Protein AF-F2NTE8-F1 (afdb_monomer)

pLDDT: mean 92.61, std 7.69, range [59.84, 98.81]

Nearest PDB structures (foldseek):
  6gow-assembly1_E  TM=4.066E-01  e=4.929E+00  Bacillus subtilis

Secondary structure (DSSP, 8-state):
--HHHHHHHHHHHHHHHHHHHHHHHHHTT-HHHHHHHHHHHHHHTT-GGGS-GGGHHHHHHHHHHTHHHHHTT------S-HHHHHHHHHHH-TTTS-S--SHHHHHHTT-TT--GGGHHHHHHHHHHHTT-TT--SGGGHHHHHHHHHHHHHHHHHHHHTT-

Structure (mmCIF, N/CA/C/O backbone):
data_AF-F2NTE8-F1
#
_entry.id   AF-F2NTE8-F1
#
loop_
_atom_site.group_PDB
_atom_site.id
_atom_site.type_symbol
_atom_site.label_atom_id
_atom_site.label_alt_id
_atom_site.label_comp_id
_atom_site.label_asym_id
_atom_site.label_entity_id
_atom_site.label_seq_id
_atom_site.pdbx_PDB_ins_code
_atom_site.Cartn_x
_atom_site.Cartn_y
_atom_site.Cartn_z
_atom_site.occupancy
_atom_site.B_iso_or_equiv
_atom_site.auth_seq_id
_atom_site.auth_comp_id
_atom_site.auth_asym_id
_atom_site.auth_atom_id
_atom_site.pdbx_PDB_model_num
ATOM 1 N N . MET A 1 1 ? 6.218 14.067 25.040 1.00 62.59 1 MET A N 1
ATOM 2 C CA . MET A 1 1 ? 5.715 13.173 23.976 1.00 62.59 1 MET A CA 1
ATOM 3 C C . MET A 1 1 ? 5.712 11.750 24.510 1.00 62.59 1 MET A C 1
ATOM 5 O O . MET A 1 1 ? 6.729 11.342 25.062 1.00 62.59 1 MET A O 1
ATOM 9 N N . SER A 1 2 ? 4.585 11.034 24.445 1.00 83.38 2 SER A N 1
ATOM 10 C CA . SER A 1 2 ? 4.533 9.641 24.914 1.00 83.38 2 SER A CA 1
ATOM 11 C C . SER A 1 2 ? 5.241 8.697 23.927 1.00 83.38 2 SER A C 1
ATOM 13 O O . SER A 1 2 ? 5.425 9.036 22.757 1.00 83.38 2 SER A O 1
ATOM 15 N N . SER A 1 3 ? 5.625 7.491 24.370 1.00 85.12 3 SER A N 1
ATOM 16 C CA . SER A 1 3 ? 6.189 6.460 23.475 1.00 85.12 3 SER A CA 1
ATOM 17 C C . SER A 1 3 ? 5.228 6.091 22.335 1.00 85.12 3 SER A C 1
ATOM 19 O O . SER A 1 3 ? 5.668 5.727 21.246 1.00 85.12 3 SER A O 1
ATOM 21 N N . GLU A 1 4 ? 3.921 6.192 22.578 1.00 84.62 4 GLU A N 1
ATOM 22 C CA . GLU A 1 4 ? 2.892 5.876 21.590 1.00 84.62 4 GLU A CA 1
ATOM 23 C C . GLU A 1 4 ? 2.736 6.991 20.548 1.00 84.62 4 GLU A C 1
ATOM 25 O O . GLU A 1 4 ? 2.637 6.701 19.356 1.00 84.62 4 GLU A O 1
ATOM 30 N N . ASP A 1 5 ? 2.812 8.257 20.972 1.00 87.31 5 ASP A N 1
ATOM 31 C CA . ASP A 1 5 ? 2.818 9.402 20.052 1.00 87.31 5 ASP A CA 1
ATOM 32 C C . ASP A 1 5 ? 4.027 9.352 19.116 1.00 87.31 5 ASP A C 1
ATOM 34 O O . ASP A 1 5 ? 3.869 9.504 17.907 1.00 87.31 5 ASP A O 1
ATOM 38 N N . PHE A 1 6 ? 5.211 9.027 19.647 1.00 90.69 6 PHE A N 1
ATOM 39 C CA . PHE A 1 6 ? 6.419 8.881 18.833 1.00 90.69 6 PHE A CA 1
ATOM 40 C C . PHE A 1 6 ? 6.282 7.772 17.779 1.00 90.69 6 PHE A C 1
ATOM 42 O O . PHE A 1 6 ? 6.640 7.968 16.620 1.00 90.69 6 PHE A O 1
ATOM 49 N N . LYS A 1 7 ? 5.736 6.603 18.148 1.00 92.62 7 LYS A N 1
ATOM 50 C CA . LYS A 1 7 ? 5.517 5.495 17.199 1.00 92.62 7 LYS A CA 1
ATOM 51 C C . LYS A 1 7 ? 4.539 5.879 16.093 1.00 92.62 7 LYS A C 1
ATOM 53 O O . LYS A 1 7 ? 4.780 5.538 14.933 1.00 92.62 7 LYS A O 1
ATOM 58 N N . ARG A 1 8 ? 3.462 6.586 16.446 1.00 94.12 8 ARG A N 1
ATOM 59 C CA . ARG A 1 8 ? 2.481 7.109 15.489 1.00 94.12 8 ARG A CA 1
ATOM 60 C C . ARG A 1 8 ? 3.145 8.076 14.514 1.00 94.12 8 ARG A C 1
ATOM 62 O O . ARG A 1 8 ? 3.060 7.870 13.305 1.00 94.12 8 ARG A O 1
ATOM 69 N N . GLU A 1 9 ? 3.827 9.093 15.030 1.00 94.12 9 GLU A N 1
ATOM 70 C CA . GLU A 1 9 ? 4.489 10.123 14.223 1.00 94.12 9 GLU A CA 1
ATOM 71 C C . GLU A 1 9 ? 5.567 9.537 13.313 1.00 94.12 9 GLU A C 1
ATOM 73 O O . GLU A 1 9 ? 5.604 9.856 12.124 1.00 94.12 9 GLU A O 1
ATOM 78 N N . PHE A 1 10 ? 6.391 8.623 13.830 1.00 94.38 10 PHE A N 1
ATOM 79 C CA . PHE A 1 10 ? 7.402 7.928 13.037 1.00 94.38 10 PHE A CA 1
ATOM 80 C C . PHE A 1 10 ? 6.770 7.113 11.901 1.00 94.38 10 PHE A C 1
ATOM 82 O O . PHE A 1 10 ? 7.208 7.199 10.753 1.00 94.38 10 PHE A O 1
ATOM 89 N N . ASN A 1 11 ? 5.706 6.356 12.190 1.00 95.38 11 ASN A N 1
ATOM 90 C CA . ASN A 1 11 ? 5.012 5.548 11.187 1.00 95.38 11 ASN A CA 1
ATOM 91 C C . ASN A 1 11 ? 4.398 6.408 10.070 1.00 95.38 11 ASN A C 1
ATOM 93 O O . ASN A 1 11 ? 4.549 6.089 8.889 1.00 95.38 11 ASN A O 1
ATOM 97 N N . ILE A 1 12 ? 3.730 7.502 10.439 1.00 96.12 12 ILE A N 1
ATOM 98 C CA . ILE A 1 12 ? 3.112 8.433 9.491 1.00 96.12 12 ILE A CA 1
ATOM 99 C C . ILE A 1 12 ? 4.185 9.151 8.665 1.00 96.12 12 ILE A C 1
ATOM 101 O O . ILE A 1 12 ? 4.068 9.215 7.442 1.00 96.12 12 ILE A O 1
ATOM 105 N N . SER A 1 13 ? 5.260 9.621 9.300 1.00 96.38 13 SER A N 1
ATOM 106 C CA . SER A 1 13 ? 6.370 10.296 8.613 1.00 96.38 13 SER A CA 1
ATOM 107 C C . SER A 1 13 ? 7.034 9.381 7.587 1.00 96.38 13 SER A C 1
ATOM 109 O O . SER A 1 13 ? 7.254 9.789 6.448 1.00 96.38 13 SER A O 1
ATOM 111 N N . ALA A 1 14 ? 7.276 8.115 7.943 1.00 96.94 14 ALA A N 1
ATOM 112 C CA . ALA A 1 14 ? 7.804 7.127 7.008 1.00 96.94 14 ALA A CA 1
ATOM 113 C C . ALA A 1 14 ? 6.877 6.945 5.794 1.00 96.94 14 ALA A C 1
ATOM 115 O O . ALA A 1 14 ? 7.347 6.965 4.657 1.00 96.94 14 ALA A O 1
ATOM 116 N N . LYS A 1 15 ? 5.558 6.827 6.005 1.00 97.88 15 LYS A N 1
ATOM 117 C CA . LYS A 1 15 ? 4.576 6.734 4.908 1.00 97.88 15 LYS A CA 1
ATOM 118 C C . LYS A 1 15 ? 4.615 7.960 3.992 1.00 97.88 15 LYS A C 1
ATOM 120 O O . LYS A 1 15 ? 4.594 7.794 2.776 1.00 97.88 15 LYS A O 1
ATOM 125 N N . ILE A 1 16 ? 4.703 9.169 4.550 1.00 97.38 16 ILE A N 1
ATOM 126 C CA . ILE A 1 16 ? 4.796 10.416 3.771 1.00 97.38 16 ILE A CA 1
ATOM 127 C C . ILE A 1 16 ? 6.058 10.420 2.900 1.00 97.38 16 ILE A C 1
ATOM 129 O O . ILE A 1 16 ? 5.975 10.727 1.712 1.00 97.38 16 ILE A O 1
ATOM 133 N N . ILE A 1 17 ? 7.206 10.035 3.464 1.00 98.00 17 ILE A N 1
ATOM 134 C CA . ILE A 1 17 ? 8.485 9.984 2.740 1.00 98.00 17 ILE A CA 1
ATOM 135 C C . ILE A 1 17 ? 8.422 8.967 1.597 1.00 98.00 17 ILE A C 1
ATOM 137 O O . ILE A 1 17 ? 8.711 9.317 0.453 1.00 98.00 17 ILE A O 1
ATOM 141 N N . TYR A 1 18 ? 7.984 7.735 1.872 1.00 98.56 18 TYR A N 1
ATOM 142 C CA . TYR A 1 18 ? 7.870 6.707 0.836 1.00 98.56 18 TYR A CA 1
ATOM 143 C C . TYR A 1 18 ? 6.852 7.081 -0.246 1.00 98.56 18 TYR A C 1
ATOM 145 O O . TYR A 1 18 ? 7.132 6.884 -1.426 1.00 98.56 18 TYR A O 1
ATOM 153 N N . ARG A 1 19 ? 5.697 7.658 0.123 1.00 98.31 19 ARG A N 1
ATOM 154 C CA . ARG A 1 19 ? 4.730 8.199 -0.848 1.00 98.31 19 ARG A CA 1
ATOM 155 C C . ARG A 1 19 ? 5.403 9.224 -1.750 1.00 98.31 19 ARG A C 1
ATOM 157 O O . ARG A 1 19 ? 5.306 9.087 -2.963 1.00 98.31 19 ARG A O 1
ATOM 164 N N . LYS A 1 20 ? 6.106 10.205 -1.177 1.00 98.19 20 LYS A N 1
ATOM 165 C CA . LYS A 1 20 ? 6.807 11.235 -1.950 1.00 98.19 20 LYS A CA 1
ATOM 166 C C . LYS A 1 20 ? 7.790 10.612 -2.942 1.00 98.19 20 LYS A C 1
ATOM 168 O O . LYS A 1 20 ? 7.701 10.894 -4.126 1.00 98.19 20 LYS A O 1
ATOM 173 N N . TRP A 1 21 ? 8.657 9.707 -2.491 1.00 98.56 21 TRP A N 1
ATOM 174 C CA . TRP A 1 21 ? 9.624 9.043 -3.372 1.00 98.56 21 TRP A CA 1
ATOM 175 C C . TRP A 1 21 ? 8.969 8.215 -4.484 1.00 98.56 21 TRP A C 1
ATOM 177 O O . TRP A 1 21 ? 9.432 8.256 -5.621 1.00 98.56 21 TRP A O 1
ATOM 187 N N . LEU A 1 22 ? 7.889 7.482 -4.187 1.00 98.69 22 LEU A N 1
ATOM 188 C CA . LEU A 1 22 ? 7.148 6.733 -5.209 1.00 98.69 22 LEU A CA 1
ATOM 189 C C . LEU A 1 22 ? 6.512 7.671 -6.239 1.00 98.69 22 LEU A C 1
ATOM 191 O O . LEU A 1 22 ? 6.610 7.409 -7.435 1.00 98.69 22 LEU A O 1
ATOM 195 N N . MET A 1 23 ? 5.866 8.747 -5.784 1.00 98.38 23 MET A N 1
ATOM 196 C CA . MET A 1 23 ? 5.188 9.700 -6.664 1.00 98.38 23 MET A CA 1
ATOM 197 C C . MET A 1 23 ? 6.185 10.476 -7.528 1.00 98.38 23 MET A C 1
ATOM 199 O O . MET A 1 23 ? 5.980 10.541 -8.737 1.00 98.38 23 MET A O 1
ATOM 203 N N . ASP A 1 24 ? 7.295 10.949 -6.951 1.00 98.56 24 ASP A N 1
ATOM 204 C CA . ASP A 1 24 ? 8.372 11.632 -7.679 1.00 98.56 24 ASP A CA 1
ATOM 205 C C . ASP A 1 24 ? 8.959 10.724 -8.777 1.00 98.56 24 ASP A C 1
ATOM 207 O O . ASP A 1 24 ? 9.151 11.158 -9.914 1.00 98.56 24 ASP A O 1
ATOM 211 N N . ALA A 1 25 ? 9.210 9.446 -8.466 1.00 98.69 25 ALA A N 1
ATOM 212 C CA . ALA A 1 25 ? 9.723 8.481 -9.439 1.00 98.69 25 ALA A CA 1
ATOM 213 C C . ALA A 1 25 ? 8.713 8.190 -10.563 1.00 98.69 25 ALA A C 1
ATOM 215 O O . ALA A 1 25 ? 9.093 8.075 -11.729 1.00 98.69 25 ALA A O 1
ATOM 216 N N . ILE A 1 26 ? 7.418 8.089 -10.239 1.00 98.56 26 ILE A N 1
ATOM 217 C CA . ILE A 1 26 ? 6.358 7.901 -11.240 1.00 98.56 26 ILE A CA 1
ATOM 218 C C . ILE A 1 26 ? 6.248 9.130 -12.151 1.00 98.56 26 ILE A C 1
ATOM 220 O O . ILE A 1 26 ? 6.179 8.963 -13.369 1.00 98.56 26 ILE A O 1
ATOM 224 N N . GLU A 1 27 ? 6.249 10.338 -11.582 1.00 98.25 27 GLU A N 1
ATOM 225 C CA . GLU A 1 27 ? 6.132 11.604 -12.317 1.00 98.25 27 GLU A CA 1
ATOM 226 C C . GLU A 1 27 ? 7.305 11.811 -13.280 1.00 98.25 27 GLU A C 1
ATOM 228 O O . GLU A 1 27 ? 7.102 12.157 -14.444 1.00 98.25 27 GLU A O 1
ATOM 233 N N . LYS A 1 28 ? 8.526 11.504 -12.832 1.00 98.31 28 LYS A N 1
ATOM 234 C CA . LYS A 1 28 ? 9.746 11.583 -13.651 1.00 98.31 28 LYS A CA 1
ATOM 235 C C . LYS A 1 28 ? 9.957 10.373 -14.564 1.00 98.31 28 LYS A C 1
ATOM 237 O O . LYS A 1 28 ? 10.915 10.343 -15.331 1.00 98.31 28 LYS A O 1
ATOM 242 N N . ASN A 1 29 ? 9.066 9.381 -14.503 1.00 98.00 29 ASN A N 1
ATOM 243 C CA . ASN A 1 29 ? 9.169 8.120 -15.236 1.00 98.00 29 ASN A CA 1
ATOM 244 C C . ASN A 1 29 ? 10.506 7.374 -14.983 1.00 98.00 29 ASN A C 1
ATOM 246 O O . ASN A 1 29 ? 11.069 6.754 -15.885 1.00 98.00 29 ASN A O 1
ATOM 250 N N . GLU A 1 30 ? 10.993 7.403 -13.740 1.00 98.56 30 GLU A N 1
ATOM 251 C CA . GLU A 1 30 ? 12.246 6.788 -13.287 1.00 98.56 30 GLU A CA 1
ATOM 252 C C . GLU A 1 30 ? 12.007 5.409 -12.647 1.00 98.56 30 GLU A C 1
ATOM 254 O O . GLU A 1 30 ? 11.724 5.287 -11.452 1.00 98.56 30 GLU A O 1
ATOM 259 N N . TYR A 1 31 ? 12.151 4.341 -13.438 1.00 98.62 31 TYR A N 1
ATOM 260 C CA . TYR A 1 31 ? 11.931 2.972 -12.957 1.00 98.62 31 TYR A CA 1
ATOM 261 C C . TYR A 1 31 ? 12.880 2.560 -11.821 1.00 98.62 31 TYR A C 1
ATOM 263 O O . TYR A 1 31 ? 12.418 1.994 -10.832 1.00 98.62 31 TYR A O 1
ATOM 271 N N . GLU A 1 32 ? 14.184 2.841 -11.930 1.00 98.50 32 GLU A N 1
ATOM 272 C CA . GLU A 1 32 ? 15.147 2.415 -10.901 1.00 98.50 32 GLU A CA 1
ATOM 273 C C . GLU A 1 32 ? 14.885 3.119 -9.559 1.00 98.50 32 GLU A C 1
ATOM 275 O O . GLU A 1 32 ? 14.823 2.450 -8.532 1.00 98.50 32 GLU A O 1
ATOM 280 N N . SER A 1 33 ? 14.575 4.424 -9.565 1.00 98.62 33 SER A N 1
ATOM 281 C CA . SER A 1 33 ? 14.160 5.166 -8.362 1.00 98.62 33 SER A CA 1
ATOM 282 C C . SER A 1 33 ? 12.909 4.557 -7.713 1.00 98.62 33 SER A C 1
ATOM 284 O O . SER A 1 33 ? 12.839 4.389 -6.492 1.00 98.62 33 SER A O 1
ATOM 286 N N . PHE A 1 34 ? 11.915 4.174 -8.524 1.00 98.81 34 PHE A N 1
ATOM 287 C CA . PHE A 1 34 ? 10.711 3.495 -8.039 1.00 98.81 34 PHE A CA 1
ATOM 288 C C . PHE A 1 34 ? 11.041 2.131 -7.425 1.00 98.81 34 PHE A C 1
ATOM 290 O O . PHE A 1 34 ? 10.579 1.809 -6.329 1.00 98.81 34 PHE A O 1
ATOM 297 N N . LYS A 1 35 ? 11.848 1.329 -8.118 1.00 98.62 35 LYS A N 1
ATOM 298 C CA . LYS A 1 35 ? 12.273 -0.002 -7.683 1.00 98.62 35 LYS A CA 1
ATOM 299 C C . LYS A 1 35 ? 13.053 0.047 -6.372 1.00 98.62 35 LYS A C 1
ATOM 301 O O . LYS A 1 35 ? 12.742 -0.738 -5.475 1.00 98.62 35 LYS A O 1
ATOM 306 N N . ASP A 1 36 ? 13.998 0.971 -6.232 1.00 98.56 36 ASP A N 1
ATOM 307 C CA . ASP A 1 36 ? 14.773 1.155 -5.002 1.00 98.56 36 ASP A CA 1
ATOM 308 C C . ASP A 1 36 ? 13.871 1.567 -3.838 1.00 98.56 36 ASP A C 1
ATOM 310 O O . ASP A 1 36 ? 13.964 1.012 -2.739 1.00 98.56 36 ASP A O 1
ATOM 314 N N . CYS A 1 37 ? 12.920 2.468 -4.095 1.00 98.62 37 CYS A N 1
ATOM 315 C CA . CYS A 1 37 ? 11.917 2.859 -3.113 1.00 98.62 37 CYS A CA 1
ATOM 316 C C . CYS A 1 37 ? 11.063 1.661 -2.657 1.00 98.62 37 CYS A C 1
ATOM 318 O O . CYS A 1 37 ? 10.908 1.430 -1.454 1.00 98.62 37 CYS A O 1
ATOM 320 N N . VAL A 1 38 ? 10.559 0.851 -3.599 1.00 98.56 38 VAL A N 1
ATOM 321 C CA . VAL A 1 38 ? 9.789 -0.362 -3.284 1.00 98.56 38 VAL A CA 1
ATOM 322 C C . VAL A 1 38 ? 10.647 -1.356 -2.499 1.00 98.56 38 VAL A C 1
ATOM 324 O O . VAL A 1 38 ? 10.183 -1.850 -1.474 1.00 98.56 38 VAL A O 1
ATOM 327 N N . LEU A 1 39 ? 11.891 -1.619 -2.913 1.00 98.38 39 LEU A N 1
ATOM 328 C CA . LEU A 1 39 ? 12.821 -2.513 -2.215 1.00 98.38 39 LEU A CA 1
ATOM 329 C C . LEU A 1 39 ? 13.047 -2.082 -0.759 1.00 98.38 39 LEU A C 1
ATOM 331 O O . LEU A 1 39 ? 12.897 -2.915 0.141 1.00 98.38 39 LEU A O 1
ATOM 335 N N . ASN A 1 40 ? 13.369 -0.805 -0.535 1.00 98.12 40 ASN A N 1
ATOM 336 C CA . ASN A 1 40 ? 13.604 -0.247 0.798 1.00 98.12 40 ASN A CA 1
ATOM 337 C C . ASN A 1 40 ? 12.355 -0.375 1.674 1.00 98.12 40 ASN A C 1
ATOM 339 O O . ASN A 1 40 ? 12.431 -0.918 2.777 1.00 98.12 40 ASN A O 1
ATOM 343 N N . LEU A 1 41 ? 11.182 -0.019 1.138 1.00 97.69 41 LEU A N 1
ATOM 344 C CA . LEU A 1 41 ? 9.898 -0.234 1.808 1.00 97.69 41 LEU A CA 1
ATOM 345 C C . LEU A 1 41 ? 9.719 -1.705 2.212 1.00 97.69 41 LEU A C 1
ATOM 347 O O . LEU A 1 41 ? 9.291 -2.010 3.326 1.00 97.69 41 LEU A O 1
ATOM 351 N N . GLY A 1 42 ? 10.052 -2.639 1.320 1.00 97.31 42 GLY A N 1
ATOM 352 C CA . GLY A 1 42 ? 9.937 -4.065 1.590 1.00 97.31 42 GLY A CA 1
ATOM 353 C C . GLY A 1 42 ? 10.836 -4.562 2.714 1.00 97.31 42 GLY A C 1
ATOM 354 O O . GLY A 1 42 ? 10.419 -5.452 3.466 1.00 97.31 42 GLY A O 1
ATOM 355 N N . ILE A 1 43 ? 12.058 -4.038 2.802 1.00 97.12 43 ILE A N 1
ATOM 356 C CA . ILE A 1 43 ? 13.028 -4.368 3.852 1.00 97.12 43 ILE A CA 1
ATOM 357 C C . ILE A 1 43 ? 12.535 -3.817 5.188 1.00 97.12 43 ILE A C 1
ATOM 359 O O . ILE A 1 43 ? 12.317 -4.603 6.116 1.00 97.12 43 ILE A O 1
ATOM 363 N N . GLU A 1 44 ? 12.271 -2.511 5.240 1.00 96.25 44 GLU A N 1
ATOM 364 C CA . GLU A 1 44 ? 11.879 -1.790 6.454 1.00 96.25 44 GLU A CA 1
ATOM 365 C C . GLU A 1 44 ? 10.551 -2.297 7.021 1.00 96.25 44 GLU A C 1
ATOM 367 O O . GLU A 1 44 ? 1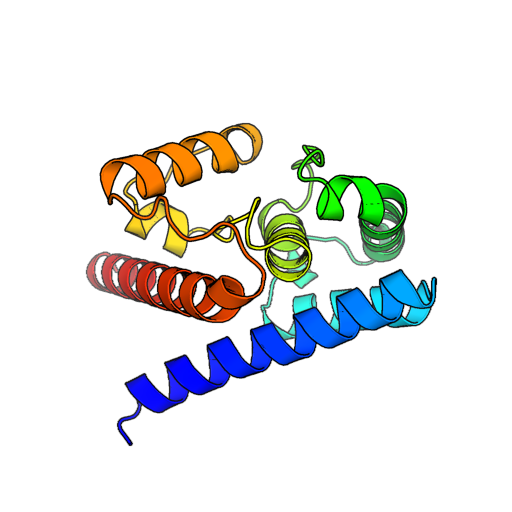0.378 -2.427 8.229 1.00 96.25 44 GLU A O 1
ATOM 372 N N . TRP A 1 45 ? 9.591 -2.638 6.156 1.00 95.25 45 TRP A N 1
ATOM 373 C CA . TRP A 1 45 ? 8.283 -3.140 6.593 1.00 95.25 45 TRP A CA 1
ATOM 374 C C . TRP A 1 45 ? 8.241 -4.673 6.621 1.00 95.25 45 TRP A C 1
ATOM 376 O O . TRP A 1 45 ? 7.174 -5.279 6.766 1.00 95.25 45 TRP A O 1
ATOM 386 N N . HIS A 1 46 ? 9.408 -5.310 6.475 1.00 94.69 46 HIS A N 1
ATOM 387 C CA . HIS A 1 46 ? 9.644 -6.747 6.568 1.00 94.69 46 HIS A CA 1
ATOM 388 C C . HIS A 1 46 ? 8.760 -7.617 5.656 1.00 94.69 46 HIS A C 1
ATOM 390 O O . HIS A 1 46 ? 8.490 -8.783 5.955 1.00 94.69 46 HIS A O 1
ATOM 396 N N . VAL A 1 47 ? 8.316 -7.087 4.517 1.00 95.44 47 VAL A N 1
ATOM 397 C CA . VAL A 1 47 ? 7.522 -7.824 3.517 1.00 95.44 47 VAL A CA 1
ATOM 398 C C . VAL A 1 47 ? 8.364 -8.350 2.359 1.00 95.44 47 VAL A C 1
ATOM 400 O O . VAL A 1 47 ? 7.890 -9.194 1.601 1.00 95.44 47 VAL A O 1
ATOM 403 N N . ILE A 1 48 ? 9.638 -7.968 2.264 1.00 95.88 48 ILE A N 1
ATOM 404 C CA . ILE A 1 48 ? 10.557 -8.431 1.214 1.00 95.88 48 ILE A CA 1
ATOM 405 C C . ILE A 1 48 ? 10.725 -9.960 1.183 1.00 95.88 48 ILE A C 1
ATOM 407 O O . ILE A 1 48 ? 10.970 -10.548 0.130 1.00 95.88 48 ILE A O 1
ATOM 411 N N . ARG A 1 49 ? 10.537 -10.629 2.329 1.00 93.81 49 ARG A N 1
ATOM 412 C CA . ARG A 1 49 ? 10.561 -12.098 2.449 1.00 93.81 49 ARG A CA 1
ATOM 413 C C . ARG A 1 49 ? 9.404 -12.797 1.728 1.00 93.81 49 ARG A C 1
ATOM 415 O O . ARG A 1 49 ? 9.491 -13.989 1.460 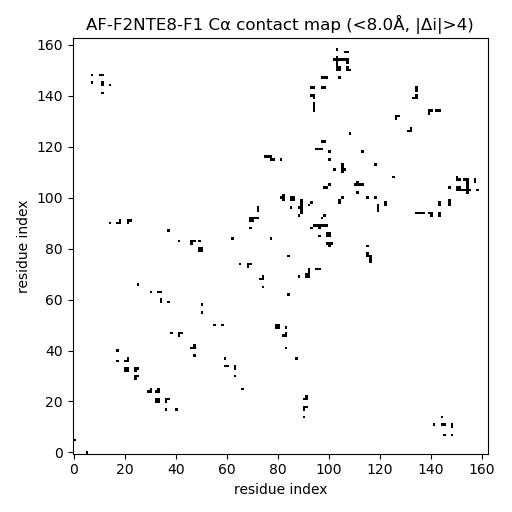1.00 93.81 49 ARG A O 1
ATOM 422 N N . THR A 1 50 ? 8.328 -12.071 1.414 1.00 94.38 50 THR A N 1
ATOM 423 C CA . THR A 1 50 ? 7.149 -12.616 0.716 1.00 94.38 50 THR A CA 1
ATOM 424 C C . THR A 1 50 ? 7.383 -12.804 -0.783 1.00 94.38 50 THR A C 1
ATOM 426 O O . THR A 1 50 ? 6.609 -13.488 -1.447 1.00 94.38 50 THR A O 1
ATOM 429 N N . VAL A 1 51 ? 8.478 -12.250 -1.314 1.00 94.75 51 VAL A N 1
ATOM 430 C CA . VAL A 1 51 ? 8.886 -12.391 -2.712 1.00 94.75 51 VAL A CA 1
ATOM 431 C C . VAL A 1 51 ? 10.271 -13.032 -2.759 1.00 94.75 51 VAL A C 1
ATOM 433 O O . VAL A 1 51 ? 11.262 -12.469 -2.279 1.00 94.75 51 VAL A O 1
ATOM 436 N N . LYS A 1 52 ? 10.354 -14.229 -3.354 1.00 93.19 52 LYS A N 1
ATOM 437 C CA . LYS A 1 52 ? 11.627 -14.940 -3.565 1.00 93.19 52 LYS A CA 1
ATOM 438 C C . LYS A 1 52 ? 12.604 -14.039 -4.322 1.00 93.19 52 LYS A C 1
ATOM 440 O O . LYS A 1 52 ? 12.195 -13.399 -5.284 1.00 93.19 52 LYS A O 1
ATOM 445 N N . LYS A 1 53 ? 13.890 -14.041 -3.943 1.00 92.56 53 LYS A N 1
ATOM 446 C CA . LYS A 1 53 ? 14.932 -13.170 -4.531 1.00 92.56 53 LYS A CA 1
ATOM 447 C C . LYS A 1 53 ? 14.924 -13.188 -6.066 1.00 92.56 53 LYS A C 1
ATOM 449 O O . LYS A 1 53 ? 14.904 -12.129 -6.674 1.00 92.56 53 LYS A O 1
ATOM 454 N N . VAL A 1 54 ? 14.828 -14.379 -6.659 1.00 91.44 54 VAL A N 1
ATOM 455 C CA . VAL A 1 54 ? 14.793 -14.595 -8.119 1.00 91.44 54 VAL A CA 1
ATOM 456 C C . VAL A 1 54 ? 13.559 -14.015 -8.825 1.00 91.44 54 VAL A C 1
ATOM 458 O O . VAL A 1 54 ? 13.586 -13.862 -10.033 1.00 91.44 54 VAL A O 1
ATOM 461 N N . LYS A 1 55 ? 12.484 -13.695 -8.091 1.00 95.25 55 LYS A N 1
ATOM 462 C CA . LYS A 1 55 ? 11.235 -13.119 -8.624 1.00 95.25 55 LYS A CA 1
ATOM 463 C C . LYS A 1 55 ? 11.058 -11.635 -8.281 1.00 95.25 55 LYS A C 1
ATOM 465 O O . LYS A 1 55 ? 9.992 -11.079 -8.526 1.00 95.25 55 LYS A O 1
ATOM 470 N N . ARG A 1 56 ? 12.041 -11.003 -7.628 1.00 94.94 56 ARG A N 1
ATOM 471 C CA . ARG A 1 56 ? 11.905 -9.613 -7.158 1.00 94.94 56 ARG A CA 1
ATOM 472 C C . ARG A 1 56 ? 11.882 -8.618 -8.307 1.00 94.94 56 ARG A C 1
ATOM 474 O O . ARG A 1 56 ? 11.060 -7.717 -8.271 1.00 94.94 56 ARG A O 1
ATOM 481 N N . GLU A 1 57 ? 12.717 -8.819 -9.321 1.00 96.62 57 GLU A N 1
ATOM 482 C CA . GLU A 1 57 ? 12.730 -7.936 -10.490 1.00 96.62 57 GLU A CA 1
ATOM 483 C C . GLU A 1 57 ? 11.373 -7.949 -11.207 1.00 96.62 57 GLU A C 1
ATOM 485 O O . GLU A 1 57 ? 10.768 -6.897 -11.393 1.00 96.62 57 GLU A O 1
ATOM 490 N N . ASP A 1 58 ? 10.817 -9.138 -11.470 1.00 96.50 58 ASP A N 1
ATOM 491 C CA . ASP A 1 58 ? 9.470 -9.282 -12.043 1.00 96.50 58 ASP A CA 1
ATOM 492 C C . ASP A 1 58 ? 8.394 -8.616 -11.177 1.00 96.50 58 ASP A C 1
ATOM 494 O O . ASP A 1 58 ? 7.440 -8.030 -11.688 1.00 96.50 58 ASP A O 1
ATOM 498 N N . PHE A 1 59 ? 8.533 -8.700 -9.852 1.00 97.31 59 PHE A N 1
ATOM 499 C CA . PHE A 1 59 ? 7.615 -8.064 -8.916 1.00 97.31 59 PHE A CA 1
ATOM 500 C C . PHE A 1 59 ? 7.658 -6.531 -9.017 1.00 97.31 59 PHE A C 1
ATOM 502 O O . PHE A 1 59 ? 6.599 -5.904 -9.084 1.00 97.31 59 PHE A O 1
ATOM 509 N N . TYR A 1 60 ? 8.851 -5.929 -9.058 1.00 97.81 60 TYR A N 1
ATOM 510 C CA . TYR A 1 60 ? 9.013 -4.477 -9.196 1.00 97.81 60 TYR A CA 1
ATOM 511 C C . TYR A 1 60 ? 8.517 -3.988 -10.549 1.00 97.81 60 TYR A C 1
ATOM 513 O O . TYR A 1 60 ? 7.730 -3.041 -10.607 1.00 97.81 60 TYR A O 1
ATOM 521 N N . LYS A 1 61 ? 8.890 -4.691 -11.622 1.00 97.88 61 LYS A N 1
ATOM 522 C CA . LYS A 1 61 ? 8.436 -4.388 -12.976 1.00 97.88 61 LYS A CA 1
ATOM 523 C C . LYS A 1 61 ? 6.917 -4.486 -13.098 1.00 97.88 61 LYS A C 1
ATOM 525 O O . LYS A 1 61 ? 6.295 -3.589 -13.650 1.00 97.88 61 LYS A O 1
ATOM 530 N N . ASN A 1 62 ? 6.289 -5.500 -12.498 1.00 97.06 62 ASN A N 1
ATOM 531 C CA . ASN A 1 62 ? 4.830 -5.620 -12.501 1.00 97.06 62 ASN A CA 1
ATOM 532 C C . ASN A 1 62 ? 4.134 -4.432 -11.820 1.00 97.06 62 ASN A C 1
ATOM 534 O O . ASN A 1 62 ? 3.121 -3.954 -12.331 1.00 97.06 62 ASN A O 1
ATOM 538 N N . LEU A 1 63 ? 4.658 -3.959 -10.684 1.00 98.00 63 LEU A N 1
ATOM 539 C CA . LEU A 1 63 ? 4.134 -2.771 -10.003 1.00 98.00 63 LEU A CA 1
ATOM 540 C C . LEU A 1 63 ? 4.347 -1.505 -10.840 1.00 98.00 63 LEU A C 1
ATOM 542 O O . LEU A 1 63 ? 3.425 -0.703 -10.970 1.00 98.00 63 LEU A O 1
ATOM 546 N N . TRP A 1 64 ? 5.527 -1.357 -11.444 1.00 98.56 64 TRP A N 1
ATOM 547 C CA . TRP A 1 64 ? 5.846 -0.234 -12.319 1.00 98.56 64 TRP A CA 1
ATOM 548 C C . TRP A 1 64 ? 4.937 -0.181 -13.546 1.00 98.56 64 TRP A C 1
ATOM 550 O O . TRP A 1 64 ? 4.307 0.844 -13.810 1.00 98.56 64 TRP A O 1
ATOM 560 N N . ASP A 1 65 ? 4.803 -1.288 -14.272 1.00 98.06 65 ASP A N 1
ATOM 561 C CA . ASP A 1 65 ? 3.975 -1.378 -15.477 1.00 98.06 65 ASP A CA 1
ATOM 562 C C . ASP A 1 65 ? 2.498 -1.083 -15.166 1.00 98.06 65 ASP A C 1
ATOM 564 O O . ASP A 1 65 ? 1.777 -0.541 -16.002 1.00 98.06 65 ASP A O 1
ATOM 568 N N . ASN A 1 66 ? 2.065 -1.340 -13.926 1.00 98.12 66 ASN A N 1
ATOM 569 C CA . ASN A 1 66 ? 0.717 -1.051 -13.441 1.00 98.12 66 ASN A CA 1
ATOM 570 C C . ASN A 1 66 ? 0.571 0.275 -12.680 1.00 98.12 66 ASN A C 1
ATOM 572 O O . ASN A 1 66 ? -0.519 0.549 -12.179 1.00 98.12 66 ASN A O 1
ATOM 576 N N . ARG A 1 67 ? 1.600 1.128 -12.603 1.00 98.19 67 ARG A N 1
ATOM 577 C CA . ARG A 1 67 ? 1.568 2.374 -11.809 1.00 98.19 67 ARG A CA 1
ATOM 578 C C . ARG A 1 67 ? 0.359 3.265 -12.111 1.00 98.19 67 ARG A C 1
ATOM 580 O O . ARG A 1 67 ? -0.274 3.749 -11.181 1.00 98.19 67 ARG A O 1
ATOM 587 N N . LYS A 1 68 ? -0.036 3.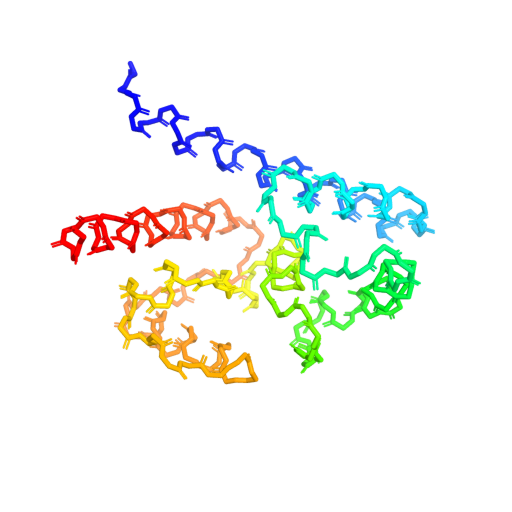383 -13.385 1.00 98.06 68 LYS A N 1
ATOM 588 C CA . LYS A 1 68 ? -1.237 4.135 -13.798 1.00 98.06 68 LYS A CA 1
ATOM 589 C C . LYS A 1 68 ? -2.532 3.498 -13.285 1.00 98.06 68 LYS A C 1
ATOM 591 O O . LYS A 1 68 ? -3.410 4.204 -12.809 1.00 98.06 68 LYS A O 1
ATOM 596 N N . ASN A 1 69 ? -2.640 2.169 -13.325 1.00 98.06 69 ASN A N 1
ATOM 597 C CA . ASN A 1 69 ? -3.792 1.450 -12.768 1.00 98.06 69 ASN A CA 1
ATOM 598 C C . ASN A 1 69 ? -3.862 1.616 -11.245 1.00 98.06 69 ASN A C 1
ATOM 600 O O . ASN A 1 69 ? -4.941 1.767 -10.680 1.00 98.06 69 ASN A O 1
ATOM 604 N N . ILE A 1 70 ? -2.712 1.639 -10.566 1.00 98.12 70 ILE A N 1
ATOM 605 C CA . ILE A 1 70 ? -2.655 1.925 -9.131 1.00 98.12 70 ILE A CA 1
ATOM 606 C C . ILE A 1 70 ? -3.122 3.368 -8.870 1.00 98.12 70 ILE A C 1
ATOM 608 O O . ILE A 1 70 ? -4.041 3.574 -8.081 1.00 98.12 70 ILE A O 1
ATOM 612 N N . GLN A 1 71 ? -2.579 4.361 -9.579 1.00 97.25 71 GLN A N 1
ATOM 613 C CA . GLN A 1 71 ? -3.007 5.763 -9.458 1.00 97.25 71 GLN A CA 1
ATOM 614 C C . GLN A 1 71 ? -4.509 5.949 -9.718 1.00 97.25 71 GLN A C 1
ATOM 616 O O . GLN A 1 71 ? -5.152 6.714 -9.010 1.00 97.25 71 GLN A O 1
ATOM 621 N N . ASN A 1 72 ? -5.086 5.193 -10.653 1.00 96.12 72 ASN A N 1
ATOM 622 C CA . ASN A 1 72 ? -6.506 5.275 -11.002 1.00 96.12 72 ASN A CA 1
ATOM 623 C C . ASN A 1 72 ? -7.424 4.389 -10.141 1.00 96.12 72 ASN A C 1
ATOM 625 O O . ASN A 1 72 ? -8.634 4.405 -10.342 1.00 96.12 72 ASN A O 1
ATOM 629 N N . GLY A 1 73 ? -6.881 3.592 -9.214 1.00 95.38 73 GLY A N 1
ATOM 630 C CA . GLY A 1 73 ? -7.685 2.679 -8.391 1.00 95.38 73 GLY A CA 1
ATOM 631 C C . GLY A 1 73 ? -8.206 1.443 -9.138 1.00 95.38 73 GLY A C 1
ATOM 632 O O . GLY A 1 73 ? -9.120 0.780 -8.679 1.00 95.38 73 GLY A O 1
ATOM 633 N N . THR A 1 74 ? -7.645 1.094 -10.294 1.00 95.81 74 THR A N 1
ATOM 634 C CA . THR A 1 74 ? -8.110 -0.041 -11.114 1.00 95.81 74 THR A CA 1
ATOM 635 C C . THR A 1 74 ? -7.216 -1.280 -11.011 1.00 95.81 74 THR A C 1
ATOM 637 O O . THR A 1 74 ? -7.478 -2.294 -11.657 1.00 95.81 74 THR A O 1
ATOM 640 N N . TYR A 1 75 ? -6.154 -1.241 -10.198 1.00 95.50 75 TYR A N 1
ATOM 641 C CA . TYR A 1 75 ? -5.272 -2.390 -9.990 1.00 95.50 75 TYR A CA 1
ATOM 642 C C . TYR A 1 75 ? -5.936 -3.453 -9.103 1.00 95.50 75 TYR A C 1
ATOM 644 O O . TYR A 1 75 ? -6.272 -3.203 -7.947 1.00 95.50 75 TYR A O 1
ATOM 652 N N . ASN A 1 76 ? -6.075 -4.673 -9.631 1.00 88.38 76 ASN A N 1
ATOM 653 C CA . ASN A 1 76 ? -6.746 -5.793 -8.957 1.00 88.38 76 ASN A CA 1
ATOM 654 C C . ASN A 1 76 ? -5.903 -7.088 -8.897 1.00 88.38 76 ASN A C 1
ATOM 656 O O . ASN A 1 76 ? -6.400 -8.157 -8.535 1.00 88.38 76 ASN A O 1
ATOM 660 N N . TRP A 1 77 ? -4.609 -7.023 -9.229 1.00 87.69 77 TRP A N 1
ATOM 661 C CA . TRP A 1 77 ? -3.729 -8.198 -9.291 1.00 87.69 77 TRP A CA 1
ATOM 662 C C . TRP A 1 77 ? -3.092 -8.540 -7.942 1.00 87.69 77 TRP A C 1
ATOM 664 O O . TRP A 1 77 ? -1.902 -8.323 -7.704 1.00 87.69 77 TRP A O 1
ATOM 674 N N . TRP A 1 78 ? -3.863 -9.166 -7.058 1.00 89.56 78 TRP A N 1
ATOM 675 C CA . TRP A 1 78 ? -3.447 -9.438 -5.674 1.00 89.56 78 TRP A CA 1
ATOM 676 C C . TRP A 1 78 ? -2.669 -10.746 -5.443 1.00 89.56 78 TRP A C 1
ATOM 678 O O . TRP A 1 78 ? -2.300 -11.059 -4.312 1.00 89.56 78 TRP A O 1
ATOM 688 N N . THR A 1 79 ? -2.386 -11.531 -6.482 1.00 86.31 79 THR A N 1
ATOM 689 C CA . THR A 1 79 ? -1.673 -12.814 -6.348 1.00 86.31 79 THR A CA 1
ATOM 690 C C . THR A 1 79 ? -0.185 -12.638 -5.991 1.00 86.31 79 THR A C 1
ATOM 692 O O . THR A 1 79 ? 0.431 -11.599 -6.257 1.00 86.31 79 THR A O 1
ATOM 695 N N . GLY A 1 80 ? 0.418 -13.663 -5.375 1.00 88.88 80 GLY A N 1
ATOM 696 C CA . GLY A 1 80 ? 1.849 -13.717 -5.042 1.00 88.88 80 GLY A CA 1
ATOM 697 C C . GLY A 1 80 ? 2.199 -13.095 -3.687 1.00 88.88 80 GLY A C 1
ATOM 698 O O . GLY A 1 80 ? 2.458 -13.820 -2.733 1.00 88.88 80 GLY A O 1
ATOM 699 N N . ALA A 1 81 ? 2.201 -11.764 -3.597 1.00 94.94 81 ALA A N 1
ATOM 700 C CA . ALA A 1 81 ? 2.606 -11.027 -2.392 1.00 94.94 81 ALA A CA 1
ATOM 701 C C . ALA A 1 81 ? 1.612 -9.898 -2.047 1.00 94.94 81 ALA A C 1
ATOM 703 O O . ALA A 1 81 ? 1.976 -8.719 -2.084 1.00 94.94 81 ALA A O 1
ATOM 704 N N . PRO A 1 82 ? 0.349 -10.235 -1.712 1.00 94.75 82 PRO A N 1
ATOM 705 C CA . PRO A 1 82 ? -0.734 -9.260 -1.547 1.00 94.75 82 PRO A CA 1
ATOM 706 C C . PRO A 1 82 ? -0.419 -8.178 -0.514 1.00 94.75 82 PRO A C 1
ATOM 708 O O . PRO A 1 82 ? -0.675 -7.009 -0.769 1.00 94.75 82 PRO A O 1
ATOM 711 N N . SER A 1 83 ? 0.208 -8.540 0.612 1.00 95.25 83 SER A N 1
ATOM 712 C CA . SER A 1 83 ? 0.546 -7.564 1.656 1.00 95.25 83 SER A CA 1
ATOM 713 C C . SER A 1 83 ? 1.634 -6.576 1.241 1.00 95.25 83 SER A C 1
ATOM 715 O O . SER A 1 83 ? 1.659 -5.449 1.728 1.00 95.25 83 SER A O 1
ATOM 717 N N . TYR A 1 84 ? 2.550 -6.981 0.360 1.00 97.56 84 TYR A N 1
ATOM 718 C CA . TYR A 1 84 ? 3.581 -6.086 -0.159 1.00 97.56 84 TYR A CA 1
ATOM 719 C C . TYR A 1 84 ? 2.983 -5.166 -1.228 1.00 97.56 84 TYR A C 1
ATOM 721 O O . TYR A 1 84 ? 3.120 -3.947 -1.142 1.00 97.56 84 TYR A O 1
ATOM 729 N N . LYS A 1 85 ? 2.213 -5.736 -2.163 1.00 97.62 85 LYS A N 1
ATOM 730 C CA . LYS A 1 85 ? 1.479 -4.980 -3.187 1.00 97.62 85 LYS A CA 1
ATOM 731 C C . LYS A 1 85 ? 0.560 -3.931 -2.570 1.00 97.62 85 LYS A C 1
ATOM 733 O O . LYS A 1 85 ? 0.602 -2.779 -2.984 1.00 97.62 85 LYS A O 1
ATOM 738 N N . SER A 1 86 ? -0.214 -4.293 -1.546 1.00 97.06 86 SER A N 1
ATOM 739 C CA . SER A 1 86 ? -1.137 -3.361 -0.898 1.00 97.06 86 SER A CA 1
ATOM 740 C C . SER A 1 86 ? -0.426 -2.192 -0.223 1.00 97.06 86 SER A C 1
ATOM 742 O O . SER A 1 86 ? -0.995 -1.115 -0.181 1.00 97.06 86 SER A O 1
ATOM 744 N N . LYS A 1 87 ? 0.797 -2.375 0.299 1.00 97.62 87 LYS A N 1
ATOM 745 C CA . LYS A 1 87 ? 1.585 -1.278 0.892 1.00 97.62 87 LYS A CA 1
ATOM 746 C C . LYS A 1 87 ? 1.985 -0.263 -0.172 1.00 97.62 87 LYS A C 1
ATOM 748 O O . LYS A 1 87 ? 1.780 0.926 0.019 1.00 97.62 87 LYS A O 1
ATOM 753 N N . VAL A 1 88 ? 2.483 -0.742 -1.312 1.00 98.25 88 VAL A N 1
ATOM 754 C CA . VAL A 1 88 ? 2.822 0.121 -2.452 1.00 98.25 88 VAL A CA 1
ATOM 755 C C . VAL A 1 88 ? 1.568 0.822 -2.987 1.00 98.25 88 VAL A C 1
ATOM 757 O O . VAL A 1 88 ? 1.582 2.033 -3.177 1.00 98.25 88 VAL A O 1
ATOM 760 N N . CYS A 1 89 ? 0.456 0.096 -3.145 1.00 98.00 89 CYS A N 1
ATOM 761 C CA . CYS A 1 89 ? -0.810 0.667 -3.614 1.00 98.00 89 CYS A CA 1
ATOM 762 C C . CYS A 1 89 ? -1.373 1.723 -2.650 1.00 98.00 89 CYS A C 1
ATOM 764 O O . CYS A 1 89 ? -1.723 2.811 -3.093 1.00 98.00 89 CYS A O 1
ATOM 766 N N . PHE A 1 90 ? -1.388 1.435 -1.344 1.00 97.44 90 PHE A N 1
ATOM 767 C CA . PHE A 1 90 ? -1.785 2.368 -0.282 1.00 97.44 90 PHE A CA 1
ATOM 768 C C . PHE A 1 90 ? -0.948 3.650 -0.305 1.00 97.44 90 PHE A C 1
ATOM 770 O O . PHE A 1 90 ? -1.480 4.736 -0.127 1.00 97.44 90 PHE A O 1
ATOM 777 N N . LEU A 1 91 ? 0.359 3.551 -0.555 1.00 98.25 91 LEU A N 1
ATOM 778 C CA . LEU A 1 91 ? 1.227 4.727 -0.602 1.00 98.25 91 LEU A CA 1
ATOM 779 C C . LEU A 1 91 ? 1.073 5.544 -1.886 1.00 98.25 91 LEU A C 1
ATOM 781 O O . LEU A 1 91 ? 1.268 6.752 -1.828 1.00 98.25 91 LEU A O 1
ATOM 785 N N . ILE A 1 92 ? 0.722 4.926 -3.019 1.00 98.06 92 ILE A N 1
ATOM 786 C CA . ILE A 1 92 ? 0.517 5.621 -4.305 1.00 98.06 92 ILE A CA 1
ATOM 787 C C . ILE A 1 92 ? -0.884 6.238 -4.387 1.00 98.06 92 ILE A C 1
ATOM 789 O O . ILE A 1 92 ? -1.025 7.386 -4.803 1.00 98.06 92 ILE A O 1
ATOM 793 N N . ASN A 1 93 ? -1.919 5.518 -3.958 1.00 96.62 93 ASN A N 1
ATOM 794 C CA . ASN A 1 93 ? -3.308 5.977 -3.989 1.00 96.62 93 ASN A CA 1
ATOM 795 C C . ASN A 1 93 ? -4.046 5.580 -2.694 1.00 96.62 93 ASN A C 1
ATOM 797 O O . ASN A 1 93 ? -4.854 4.647 -2.695 1.00 96.62 93 ASN A O 1
ATOM 801 N N . PRO A 1 94 ? -3.764 6.265 -1.573 1.00 94.75 94 PRO A N 1
ATOM 802 C CA . PRO A 1 94 ? -4.407 6.001 -0.288 1.00 94.75 94 PRO A CA 1
ATOM 803 C C . PRO A 1 94 ? -5.908 6.286 -0.309 1.00 94.75 94 PRO A C 1
ATOM 805 O O . PRO A 1 94 ? -6.639 5.696 0.474 1.00 94.75 94 PRO A O 1
ATOM 808 N N . GLN A 1 95 ? -6.398 7.162 -1.188 1.00 92.06 95 GLN A N 1
ATOM 809 C CA . GLN A 1 95 ? -7.825 7.471 -1.283 1.00 92.06 95 GLN A CA 1
ATOM 810 C C . GLN A 1 95 ? -8.634 6.281 -1.798 1.00 92.06 95 GLN A C 1
ATOM 812 O O . GLN A 1 95 ? -9.772 6.097 -1.371 1.00 92.06 95 GLN A O 1
ATOM 817 N N . TYR A 1 96 ? -8.058 5.474 -2.692 1.00 92.94 96 TYR A N 1
ATOM 818 C CA . TYR A 1 96 ? -8.674 4.230 -3.146 1.00 92.94 96 TYR A CA 1
ATOM 819 C C . TYR A 1 96 ? -8.273 3.047 -2.256 1.00 92.94 96 TYR A C 1
ATOM 821 O O . TYR A 1 96 ? -9.128 2.396 -1.668 1.00 92.94 96 TYR A O 1
ATOM 829 N N . TYR A 1 97 ? -6.971 2.798 -2.084 1.00 94.50 97 TYR A N 1
ATOM 830 C CA . TYR A 1 97 ? -6.464 1.689 -1.271 1.00 94.50 97 TYR A CA 1
ATOM 831 C C . TYR A 1 97 ? -6.329 2.101 0.199 1.00 94.50 97 TYR A C 1
ATOM 833 O O . TYR A 1 97 ? -5.226 2.093 0.731 1.00 94.50 97 TYR A O 1
ATOM 841 N N . LYS A 1 98 ? -7.438 2.470 0.851 1.00 91.06 98 LYS A N 1
ATOM 842 C CA . LYS A 1 98 ? -7.495 3.184 2.152 1.00 91.06 98 LYS A CA 1
ATOM 843 C C . LYS A 1 98 ? -6.884 2.460 3.347 1.00 91.06 98 LYS A C 1
ATOM 845 O O . LYS A 1 98 ? -6.645 3.086 4.378 1.00 91.06 98 LYS A O 1
ATOM 850 N N . LEU A 1 99 ? -6.648 1.155 3.237 1.00 94.31 99 LEU A N 1
ATOM 851 C CA . LEU A 1 99 ? -6.094 0.346 4.316 1.00 94.31 99 LEU A CA 1
ATOM 852 C C . LEU A 1 99 ? -5.182 -0.752 3.768 1.00 94.31 99 LEU A C 1
ATOM 854 O O . LEU A 1 99 ? -5.496 -1.420 2.777 1.00 94.31 99 LEU A O 1
ATOM 858 N N . ILE A 1 100 ? -4.052 -0.982 4.434 1.00 95.75 100 ILE A N 1
ATOM 859 C CA . ILE A 1 100 ? -3.084 -2.000 4.015 1.00 95.75 100 ILE A CA 1
ATOM 860 C C . ILE A 1 100 ? -3.653 -3.401 4.273 1.00 95.75 100 ILE A C 1
ATOM 862 O O . ILE A 1 100 ? -4.109 -3.698 5.376 1.00 95.75 100 ILE A O 1
ATOM 866 N N . TYR A 1 101 ? -3.545 -4.295 3.283 1.00 95.81 101 TYR A N 1
ATOM 867 C CA . TYR A 1 101 ? -3.846 -5.715 3.463 1.00 95.81 101 TYR A CA 1
ATOM 868 C C . TYR A 1 101 ? -2.750 -6.377 4.309 1.00 95.81 101 TYR A C 1
ATOM 870 O O . TYR A 1 101 ? -1.688 -6.785 3.821 1.00 95.81 101 TYR A O 1
ATOM 878 N N . ASP A 1 102 ? -2.982 -6.482 5.611 1.00 93.19 102 ASP A N 1
ATOM 879 C CA . ASP A 1 102 ? -2.163 -7.288 6.505 1.00 93.19 102 ASP A CA 1
ATOM 880 C C . ASP A 1 102 ? -2.991 -7.933 7.618 1.00 93.19 102 ASP A C 1
ATOM 882 O O . ASP A 1 102 ? -4.204 -7.760 7.725 1.00 93.19 102 ASP A O 1
ATOM 886 N N . SER A 1 103 ? -2.332 -8.765 8.416 1.00 92.81 103 SER A N 1
ATOM 887 C CA . SER A 1 103 ? -3.001 -9.545 9.445 1.00 92.81 103 SER A CA 1
ATOM 888 C C . SER A 1 103 ? -3.536 -8.695 10.602 1.00 92.81 103 SER A C 1
ATOM 890 O O . SER A 1 103 ? -4.535 -9.070 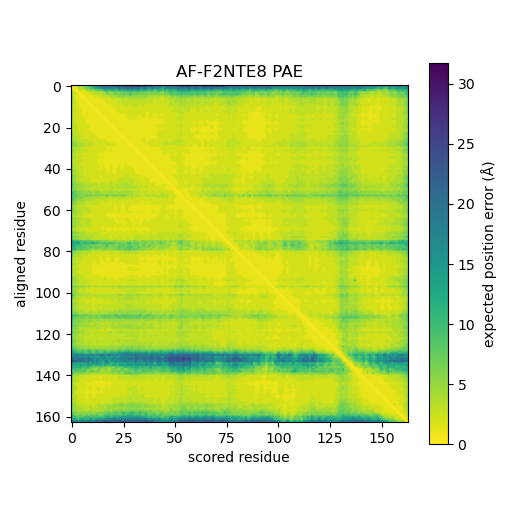11.192 1.00 92.81 103 SER A O 1
ATOM 892 N N . LYS A 1 104 ? -2.922 -7.553 10.928 1.00 94.69 104 LYS A N 1
ATOM 893 C CA . LYS A 1 104 ? -3.376 -6.698 12.035 1.00 94.69 104 LYS A CA 1
ATOM 894 C C . LYS A 1 104 ? -4.570 -5.856 11.610 1.00 94.69 104 LYS A C 1
ATOM 896 O O . LYS A 1 104 ? -5.548 -5.798 12.343 1.00 94.69 104 LYS A O 1
ATOM 901 N N . ASN A 1 105 ? -4.518 -5.269 10.418 1.00 95.44 105 ASN A N 1
ATOM 902 C CA . ASN A 1 105 ? -5.637 -4.499 9.882 1.00 95.44 105 ASN A CA 1
ATOM 903 C C . ASN A 1 105 ? -6.880 -5.370 9.688 1.00 95.44 105 ASN A C 1
ATOM 905 O O . ASN A 1 105 ? -7.972 -4.945 10.054 1.00 95.44 105 ASN A O 1
ATOM 909 N N . ARG A 1 106 ? -6.715 -6.606 9.192 1.00 94.81 106 ARG A N 1
ATOM 910 C CA . ARG A 1 106 ? -7.822 -7.568 9.085 1.00 94.81 106 ARG A CA 1
ATOM 911 C C . ARG A 1 106 ? -8.453 -7.877 10.439 1.00 94.81 106 ARG A C 1
ATOM 913 O O . ARG A 1 106 ? -9.668 -7.793 10.558 1.00 94.81 106 ARG A O 1
ATOM 920 N N . ASP A 1 107 ? -7.654 -8.156 11.465 1.00 93.94 107 ASP A N 1
ATOM 921 C CA . ASP A 1 107 ? -8.186 -8.395 12.812 1.00 93.94 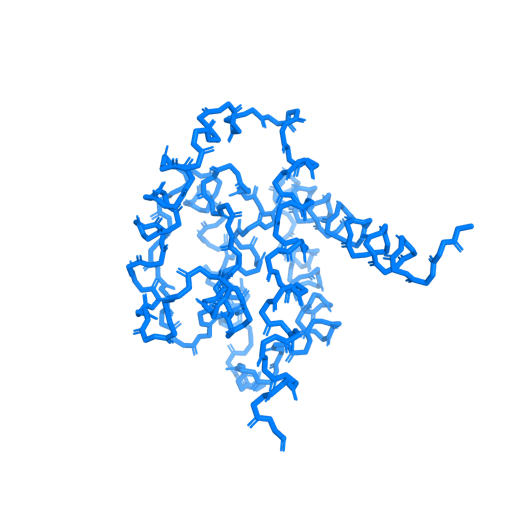107 ASP A CA 1
ATOM 922 C C . ASP A 1 107 ? -8.887 -7.155 13.383 1.00 93.94 107 ASP A C 1
ATOM 924 O O . ASP A 1 107 ? -9.938 -7.266 14.004 1.00 93.94 107 ASP A O 1
ATOM 928 N N . ALA A 1 108 ? -8.333 -5.960 13.163 1.00 94.50 108 ALA A N 1
ATOM 929 C CA . ALA A 1 108 ? -8.859 -4.716 13.724 1.00 94.50 108 ALA A CA 1
ATOM 930 C C . ALA A 1 108 ? -10.282 -4.378 13.253 1.00 94.50 108 ALA A C 1
ATOM 932 O O . ALA A 1 108 ? -11.027 -3.721 13.998 1.00 94.50 108 ALA A O 1
ATOM 933 N N . ILE A 1 109 ? -10.635 -4.833 12.045 1.00 94.00 109 ILE A N 1
ATOM 934 C CA . ILE A 1 109 ? -11.961 -4.685 11.433 1.00 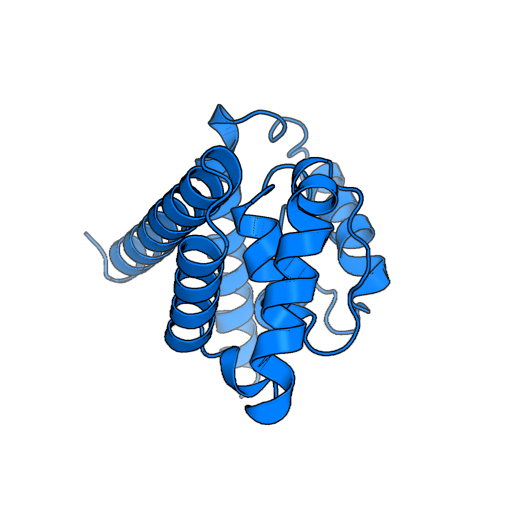94.00 109 ILE A CA 1
ATOM 935 C C . ILE A 1 109 ? -12.768 -5.998 11.409 1.00 94.00 109 ILE A C 1
ATOM 937 O O . ILE A 1 109 ? -13.823 -6.036 10.789 1.00 94.00 109 ILE A O 1
ATOM 941 N N . ASN A 1 110 ? -12.318 -7.041 12.123 1.00 93.00 110 ASN A N 1
ATOM 942 C CA . ASN A 1 110 ? -12.970 -8.356 12.253 1.00 93.00 110 ASN A CA 1
ATOM 943 C C . ASN A 1 110 ? -13.115 -9.158 10.941 1.00 93.00 110 ASN A C 1
ATOM 945 O O . ASN A 1 110 ? -14.096 -9.868 10.742 1.00 93.00 110 ASN A O 1
ATOM 949 N N . GLU A 1 111 ? -12.115 -9.087 10.063 1.00 93.81 111 GLU A N 1
ATOM 950 C CA . GLU A 1 111 ? -12.116 -9.680 8.715 1.00 93.81 111 GLU A CA 1
ATOM 951 C C . GLU A 1 111 ? -10.897 -10.602 8.500 1.00 93.81 111 GLU A C 1
ATOM 953 O O . GLU A 1 111 ? -10.239 -10.593 7.455 1.00 93.81 111 GLU A O 1
ATOM 958 N N . GLU A 1 112 ? -10.561 -11.409 9.517 1.00 88.25 112 GLU A N 1
ATOM 959 C CA . GLU A 1 112 ? -9.340 -12.241 9.591 1.00 88.25 112 GLU A CA 1
ATOM 960 C C . GLU A 1 112 ? -9.153 -13.161 8.360 1.00 88.25 112 GLU A C 1
ATOM 962 O O . GLU A 1 112 ? -8.031 -13.374 7.882 1.00 88.25 112 GLU A O 1
ATOM 967 N N . ASN A 1 113 ? -10.268 -13.649 7.802 1.00 90.81 113 ASN A N 1
ATOM 968 C CA . ASN A 1 113 ? -10.322 -14.577 6.667 1.00 90.81 113 ASN A CA 1
ATOM 969 C C . ASN A 1 113 ? -10.559 -13.894 5.309 1.00 90.81 113 ASN A C 1
ATOM 971 O O . ASN A 1 113 ? -10.709 -14.582 4.295 1.00 90.81 113 ASN A O 1
ATOM 975 N N . CYS A 1 114 ? -10.581 -12.558 5.259 1.00 92.62 114 CYS A N 1
ATOM 976 C CA . CYS A 1 114 ? -10.814 -11.836 4.015 1.00 92.62 114 CYS A CA 1
ATOM 977 C C . CYS A 1 114 ? -9.712 -12.151 2.993 1.00 92.62 114 CYS A C 1
ATOM 979 O O . CYS A 1 114 ? -8.511 -12.084 3.291 1.00 92.62 114 CYS A O 1
ATOM 981 N N . LYS A 1 115 ? -10.143 -12.525 1.782 1.00 94.06 115 LYS A N 1
ATOM 982 C CA . LYS A 1 115 ? -9.263 -12.795 0.642 1.00 94.06 115 LYS A CA 1
ATOM 983 C C . LYS A 1 115 ? -8.747 -11.469 0.073 1.00 94.06 115 LYS A C 1
ATOM 985 O O . LYS A 1 115 ? -9.524 -10.522 -0.013 1.00 94.06 115 LYS A O 1
ATOM 990 N N . PRO A 1 116 ? -7.501 -11.409 -0.434 1.00 93.25 116 PRO A N 1
ATOM 991 C CA . PRO A 1 116 ? -6.938 -10.172 -0.976 1.00 93.25 116 PRO A CA 1
ATOM 992 C C . PRO A 1 116 ? -7.798 -9.504 -2.058 1.00 93.25 116 PRO A C 1
ATOM 994 O O . PRO A 1 116 ? -7.884 -8.284 -2.103 1.00 93.25 116 PRO A O 1
ATOM 997 N N . ALA A 1 117 ? -8.455 -10.306 -2.904 1.00 92.12 117 ALA A N 1
ATOM 998 C CA . ALA A 1 117 ? -9.300 -9.816 -3.992 1.00 92.12 117 ALA A CA 1
ATOM 999 C C . ALA A 1 117 ? -10.528 -9.025 -3.521 1.00 92.12 117 ALA A C 1
ATOM 1001 O O . ALA A 1 117 ? -10.960 -8.128 -4.230 1.00 92.12 117 ALA A O 1
ATOM 1002 N N . ASN A 1 118 ? -11.032 -9.315 -2.320 1.00 93.88 118 ASN A N 1
ATOM 1003 C CA . ASN A 1 118 ? -12.229 -8.681 -1.763 1.00 93.88 118 ASN A CA 1
ATOM 1004 C C . ASN A 1 118 ? -11.868 -7.560 -0.777 1.00 93.88 118 ASN A C 1
ATOM 1006 O O . ASN A 1 118 ? -12.741 -7.002 -0.118 1.00 93.88 118 ASN A O 1
ATOM 1010 N N . TRP A 1 119 ? -10.572 -7.280 -0.602 1.00 94.44 119 TRP A N 1
ATOM 1011 C CA . TRP A 1 119 ? -10.106 -6.425 0.481 1.00 94.44 119 TRP A CA 1
ATOM 1012 C C . TRP A 1 119 ? -10.622 -4.994 0.359 1.00 94.44 119 TRP A C 1
ATOM 1014 O O . TRP A 1 119 ? -11.049 -4.435 1.362 1.00 94.44 119 TRP A O 1
ATOM 1024 N N . GLN A 1 120 ? -10.624 -4.421 -0.849 1.00 92.06 120 GLN A N 1
ATOM 1025 C CA . GLN A 1 120 ? -11.092 -3.045 -1.035 1.00 92.06 120 GLN A CA 1
ATOM 1026 C C . GLN A 1 120 ? -12.592 -2.916 -0.760 1.00 92.06 120 GLN A C 1
ATOM 1028 O O . GLN A 1 120 ? -12.967 -2.043 0.008 1.00 92.06 120 GLN A O 1
ATOM 1033 N N . ASP A 1 121 ? -13.419 -3.856 -1.225 1.00 92.38 121 ASP A N 1
ATOM 1034 C CA . ASP A 1 121 ? -14.862 -3.859 -0.931 1.00 92.38 121 ASP A CA 1
ATOM 1035 C C . ASP A 1 121 ? -15.153 -3.919 0.578 1.00 92.38 121 ASP A C 1
ATOM 1037 O O . ASP A 1 121 ? -16.085 -3.290 1.081 1.00 92.38 121 ASP A O 1
ATOM 1041 N N . VAL A 1 122 ? -14.363 -4.699 1.321 1.00 93.94 122 VAL A N 1
ATOM 1042 C CA . VAL A 1 122 ? -14.478 -4.808 2.783 1.00 93.94 122 VAL A CA 1
ATOM 1043 C C . VAL A 1 122 ? -14.058 -3.507 3.467 1.00 93.94 122 VAL A C 1
ATOM 1045 O O . VAL A 1 122 ? -14.739 -3.039 4.382 1.00 93.94 122 VAL A O 1
ATOM 1048 N N . VAL A 1 123 ? -12.958 -2.905 3.016 1.00 92.44 123 VAL A N 1
ATOM 1049 C CA . VAL A 1 123 ? -12.483 -1.614 3.523 1.00 92.44 123 VAL A CA 1
ATOM 1050 C C . VAL A 1 123 ? -13.503 -0.517 3.226 1.00 92.44 123 VAL A C 1
ATOM 1052 O O . VAL A 1 123 ? -13.833 0.251 4.124 1.00 92.44 123 VAL A O 1
ATOM 1055 N N . ASP A 1 124 ? -14.071 -0.469 2.026 1.00 90.62 124 ASP A N 1
ATOM 1056 C CA . ASP A 1 124 ? -15.075 0.527 1.657 1.00 90.62 124 ASP A CA 1
ATOM 1057 C C . ASP A 1 124 ? -16.311 0.440 2.553 1.00 90.62 124 ASP A C 1
ATOM 1059 O O . ASP A 1 124 ? -16.682 1.443 3.164 1.00 90.62 124 ASP A O 1
ATOM 1063 N N . LYS A 1 125 ? -16.851 -0.765 2.773 1.00 91.31 125 LYS A N 1
ATOM 1064 C CA . LYS A 1 125 ? -17.962 -0.985 3.718 1.00 91.31 125 LYS A CA 1
ATOM 1065 C C . LYS A 1 125 ? -17.631 -0.530 5.139 1.00 91.31 125 LYS A C 1
ATOM 1067 O O . LYS A 1 125 ? -18.490 0.026 5.826 1.00 91.31 125 LYS A O 1
ATOM 1072 N N . TYR A 1 126 ? -16.400 -0.764 5.599 1.00 91.12 126 TYR A N 1
ATOM 1073 C CA . TYR A 1 126 ? -15.945 -0.302 6.911 1.00 91.12 126 TYR A CA 1
ATOM 1074 C C . TYR A 1 126 ? -15.939 1.236 6.993 1.00 91.12 126 TYR A C 1
ATOM 1076 O O . TYR A 1 126 ? -16.454 1.803 7.958 1.00 91.12 126 TYR A O 1
ATOM 1084 N N . TYR A 1 127 ? -15.423 1.924 5.970 1.00 86.94 127 TYR A N 1
ATOM 1085 C CA . TYR A 1 127 ? -15.380 3.391 5.935 1.00 86.94 127 TYR A CA 1
ATOM 1086 C C . TYR A 1 127 ? -16.765 4.032 5.736 1.00 86.94 127 TYR A C 1
ATOM 1088 O O . TYR A 1 127 ? -17.012 5.094 6.312 1.00 86.94 127 TYR A O 1
ATOM 1096 N N . GLU A 1 128 ? -17.669 3.401 4.981 1.00 86.56 128 GLU A N 1
ATOM 1097 C CA . GLU A 1 128 ? -19.073 3.822 4.832 1.00 86.56 128 GLU A CA 1
ATOM 1098 C C . GLU A 1 128 ? -19.822 3.737 6.166 1.00 86.56 128 GLU A C 1
ATOM 1100 O O . GLU A 1 128 ? -20.415 4.718 6.620 1.00 86.56 128 GLU A O 1
ATOM 1105 N N . LYS A 1 129 ? -19.733 2.590 6.853 1.00 84.62 129 LYS A N 1
ATOM 1106 C CA . LYS A 1 129 ? -20.385 2.375 8.154 1.00 84.62 129 LYS A CA 1
ATOM 1107 C C . LYS A 1 129 ? -19.900 3.360 9.220 1.00 84.62 129 LYS A C 1
ATOM 1109 O O . LYS A 1 129 ? -20.704 3.855 10.009 1.00 84.62 129 LYS A O 1
ATOM 1114 N N . ASP A 1 130 ? -18.606 3.669 9.217 1.00 75.69 130 ASP A N 1
ATOM 1115 C CA . ASP A 1 130 ? -17.989 4.618 10.148 1.00 75.69 130 ASP A CA 1
ATOM 1116 C C . ASP A 1 130 ? -18.170 6.095 9.730 1.00 75.69 130 ASP A C 1
ATOM 1118 O O . ASP A 1 130 ? -17.577 6.982 10.349 1.00 75.69 130 ASP A O 1
ATOM 1122 N N . LYS A 1 131 ? -18.971 6.384 8.689 1.00 65.19 131 LYS A N 1
ATOM 1123 C CA . LYS A 1 131 ? -19.226 7.736 8.147 1.00 65.19 131 LYS A CA 1
ATOM 1124 C C . LYS A 1 131 ? -17.947 8.512 7.809 1.00 65.19 131 LYS A C 1
ATOM 1126 O O . LYS A 1 131 ? -17.887 9.738 7.923 1.00 65.19 131 LYS A O 1
ATOM 1131 N N . LYS A 1 132 ? -16.904 7.816 7.352 1.00 66.88 132 LYS A N 1
ATOM 1132 C CA . LYS A 1 132 ? -15.632 8.412 6.905 1.00 66.88 132 LYS A CA 1
ATOM 1133 C C . LYS A 1 132 ? -15.690 8.837 5.430 1.00 66.88 132 LYS A C 1
ATOM 1135 O O . LYS A 1 132 ? -14.676 8.816 4.736 1.00 66.88 132 LYS A O 1
ATOM 1140 N N . GLU A 1 133 ? -16.867 9.257 4.961 1.00 59.84 133 GLU A N 1
ATOM 1141 C CA . GLU A 1 133 ? -17.177 9.583 3.557 1.00 59.84 133 GLU A CA 1
ATOM 1142 C C . GLU A 1 133 ? -16.347 10.745 2.980 1.00 59.84 133 GLU A C 1
ATOM 1144 O O . GLU A 1 133 ? -16.300 10.935 1.764 1.00 59.84 133 GLU A O 1
ATOM 1149 N N . PHE A 1 134 ? -15.661 11.498 3.842 1.00 60.31 134 PHE A N 1
ATOM 1150 C CA . PHE A 1 134 ? -14.914 12.707 3.498 1.00 60.31 134 PHE A CA 1
ATOM 1151 C C . PHE A 1 134 ? -13.476 12.458 3.016 1.00 60.31 134 PHE A C 1
ATOM 1153 O O . PHE A 1 134 ? -12.839 13.394 2.556 1.00 60.31 134 PHE A O 1
ATOM 1160 N N . LEU A 1 135 ? -12.949 11.228 3.091 1.00 75.50 135 LEU A N 1
ATOM 1161 C CA . LEU A 1 135 ? -11.539 10.927 2.785 1.00 75.50 135 LEU A CA 1
ATOM 1162 C C . LEU A 1 135 ? -11.298 10.690 1.285 1.00 75.50 135 LEU A C 1
ATOM 1164 O O . LEU A 1 135 ? -10.918 9.593 0.873 1.00 75.50 135 LEU A O 1
ATOM 1168 N N . LYS A 1 136 ? -11.579 11.704 0.462 1.00 73.56 136 LYS A N 1
ATOM 1169 C CA . LYS A 1 136 ? -11.556 11.599 -1.011 1.00 73.56 136 LYS A CA 1
ATOM 1170 C C . LYS A 1 136 ? -10.528 12.512 -1.683 1.00 73.56 136 LYS A C 1
ATOM 1172 O O . LYS A 1 136 ? -10.340 12.401 -2.890 1.00 73.56 136 LYS A O 1
ATOM 1177 N N . SER A 1 137 ? -9.872 13.408 -0.943 1.00 78.62 137 SER A N 1
ATOM 1178 C CA . SER A 1 137 ? -8.935 14.390 -1.499 1.00 78.62 137 SER A CA 1
ATOM 1179 C C . SER A 1 137 ? -7.485 14.136 -1.076 1.00 78.62 137 SER A C 1
ATOM 1181 O O . SER A 1 137 ? -7.202 13.372 -0.154 1.00 78.62 137 SER A O 1
ATOM 1183 N N . GLU A 1 138 ? -6.528 14.801 -1.729 1.00 79.19 138 GLU A N 1
ATOM 1184 C CA . GLU A 1 138 ? -5.111 14.744 -1.326 1.00 79.19 138 GLU A CA 1
ATOM 1185 C C . GLU A 1 138 ? -4.867 15.335 0.070 1.00 79.19 138 GLU A C 1
ATOM 1187 O O . GLU A 1 138 ? -3.964 14.913 0.786 1.00 79.19 138 GLU A O 1
ATOM 1192 N N . LYS A 1 139 ? -5.730 16.255 0.514 1.00 82.50 139 LYS A N 1
ATOM 1193 C CA . LYS A 1 139 ? -5.654 16.835 1.862 1.00 82.50 139 LYS A CA 1
ATOM 1194 C C . LYS A 1 139 ? -5.979 15.808 2.954 1.00 82.50 139 LYS A C 1
ATOM 1196 O O . LYS A 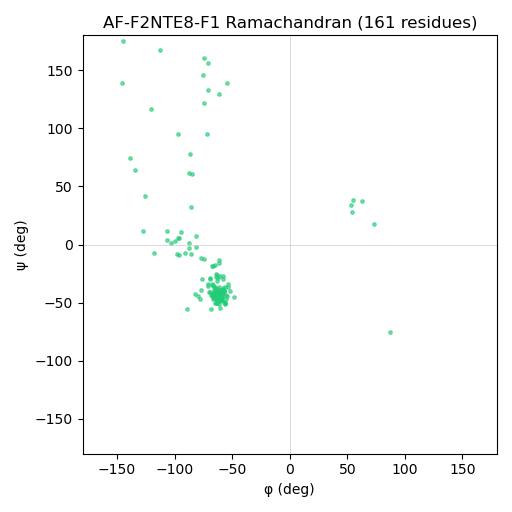1 139 ? -5.599 16.006 4.103 1.00 82.50 139 LYS A O 1
ATOM 1201 N N . ASP A 1 140 ? -6.631 14.703 2.592 1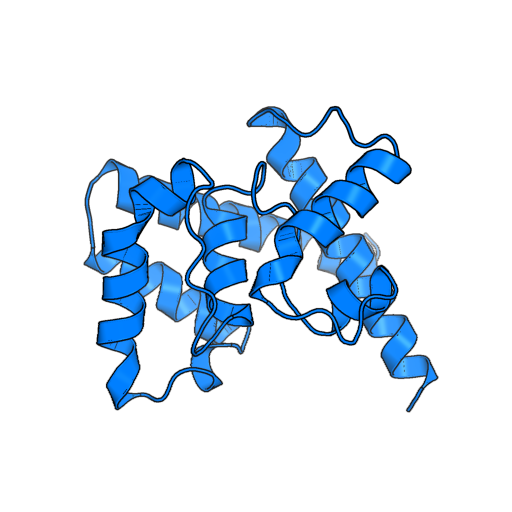.00 86.69 140 ASP A N 1
ATOM 1202 C CA . ASP A 1 140 ? -7.070 13.662 3.522 1.00 86.69 140 ASP A CA 1
ATOM 1203 C C . ASP A 1 140 ? -6.039 12.544 3.726 1.00 86.69 140 ASP A C 1
ATOM 1205 O O . ASP A 1 140 ? -6.224 11.695 4.599 1.00 86.69 140 ASP A O 1
ATOM 1209 N N . VAL A 1 141 ? -4.939 12.535 2.961 1.00 91.06 141 VAL A N 1
ATOM 1210 C CA . VAL A 1 141 ? -3.916 11.472 3.017 1.00 91.06 141 VAL A CA 1
ATOM 1211 C C . VAL A 1 141 ? -3.371 11.280 4.427 1.00 91.06 141 VAL A C 1
ATOM 1213 O O . VAL A 1 141 ? -3.256 10.148 4.895 1.00 91.06 141 VAL A O 1
ATOM 1216 N N . LEU A 1 142 ? -3.090 12.379 5.132 1.00 92.50 142 LEU A N 1
ATOM 1217 C CA . LEU A 1 142 ? -2.595 12.324 6.506 1.00 92.50 142 LEU A CA 1
ATOM 1218 C C . LEU A 1 142 ? -3.582 11.589 7.423 1.00 92.50 142 LEU A C 1
ATOM 1220 O O . LEU A 1 142 ? -3.198 10.679 8.154 1.00 92.50 142 LEU A O 1
ATOM 1224 N N . LYS A 1 143 ? -4.872 11.915 7.308 1.00 91.81 143 LYS A N 1
ATOM 1225 C CA . LYS A 1 143 ? -5.938 11.293 8.095 1.00 91.81 143 LYS A CA 1
ATOM 1226 C C . LYS A 1 143 ? -6.124 9.814 7.748 1.00 91.81 143 LYS A C 1
ATOM 1228 O O . LYS A 1 143 ? -6.379 9.002 8.634 1.00 91.81 143 LYS A O 1
ATOM 1233 N N . ILE A 1 144 ? -5.949 9.430 6.481 1.00 94.00 144 ILE A N 1
ATOM 1234 C CA . ILE A 1 144 ? -5.940 8.015 6.070 1.00 94.00 144 ILE A CA 1
ATOM 1235 C C . ILE A 1 144 ? -4.771 7.274 6.736 1.00 94.00 144 ILE A C 1
ATOM 1237 O O . ILE A 1 144 ? -4.959 6.182 7.273 1.00 94.00 144 ILE A O 1
ATOM 1241 N N . PHE A 1 145 ? -3.580 7.878 6.767 1.00 95.56 145 PHE A N 1
ATOM 1242 C CA . PHE A 1 145 ? -2.400 7.286 7.404 1.00 95.56 145 PHE A CA 1
ATOM 1243 C C . PHE A 1 145 ? -2.555 7.135 8.920 1.00 95.56 145 PHE A C 1
ATOM 1245 O O . PHE A 1 145 ? -2.117 6.117 9.467 1.00 95.56 145 PHE A O 1
ATOM 1252 N N . GLU A 1 146 ? -3.201 8.101 9.577 1.00 93.88 146 GLU A N 1
ATOM 1253 C CA . GLU A 1 146 ? -3.571 8.041 10.995 1.00 93.88 146 GLU A CA 1
ATOM 1254 C C . GLU A 1 146 ? -4.557 6.904 11.282 1.00 93.88 146 GLU A C 1
ATOM 1256 O O . GLU A 1 146 ? -4.355 6.138 12.227 1.00 93.88 14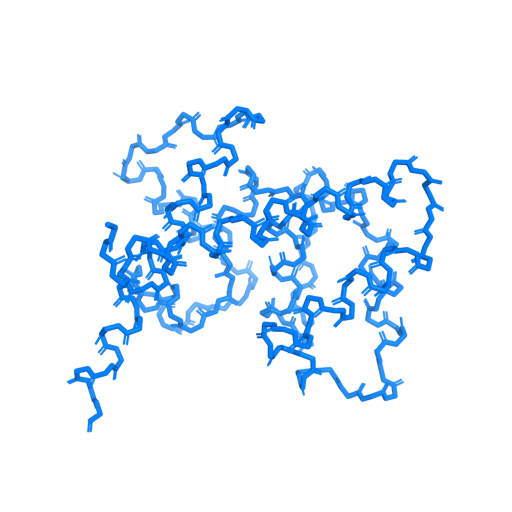6 GLU A O 1
ATOM 1261 N N . ILE A 1 147 ? -5.598 6.757 10.454 1.00 93.12 147 ILE A N 1
ATOM 1262 C CA . ILE A 1 147 ? -6.591 5.686 10.608 1.00 93.12 147 ILE A CA 1
ATOM 1263 C C . ILE A 1 147 ? -5.941 4.311 10.422 1.00 93.12 147 ILE A C 1
ATOM 1265 O O . ILE A 1 147 ? -6.185 3.422 11.239 1.00 93.12 147 ILE A O 1
ATOM 1269 N N . ASP A 1 148 ? -5.091 4.136 9.404 1.00 95.06 148 ASP A N 1
ATOM 1270 C CA . ASP A 1 148 ? -4.344 2.886 9.212 1.00 95.06 148 ASP A CA 1
ATOM 1271 C C . ASP A 1 148 ? -3.453 2.575 10.423 1.00 95.06 148 ASP A C 1
ATOM 1273 O O . ASP A 1 148 ? -3.483 1.450 10.916 1.00 95.06 148 ASP A O 1
ATOM 1277 N N . TYR A 1 149 ? -2.727 3.561 10.972 1.00 95.25 149 TYR A N 1
ATOM 1278 C CA . TYR A 1 149 ? -1.918 3.344 12.179 1.00 95.25 149 TYR A CA 1
ATOM 1279 C C . TYR A 1 149 ? -2.772 2.896 13.371 1.00 95.25 149 TYR A C 1
ATOM 1281 O O . TYR A 1 149 ? -2.425 1.928 14.054 1.00 95.25 149 TYR A O 1
ATOM 1289 N N . TYR A 1 150 ? -3.893 3.580 13.617 1.00 94.50 150 TYR A N 1
ATOM 1290 C CA . TYR A 1 150 ? -4.796 3.248 14.717 1.00 94.50 150 TYR A CA 1
ATOM 1291 C C . TYR A 1 150 ? -5.320 1.810 14.604 1.00 94.50 150 TYR A C 1
ATOM 1293 O O . TYR A 1 150 ? -5.259 1.049 15.574 1.00 94.50 150 TYR A O 1
ATOM 1301 N N . LEU A 1 151 ? -5.787 1.415 13.416 1.00 94.75 151 LEU A N 1
ATOM 1302 C CA . LEU A 1 151 ? -6.287 0.062 13.166 1.00 94.75 151 LEU A CA 1
ATOM 1303 C C . LEU A 1 151 ? -5.178 -0.978 13.301 1.00 94.75 151 LEU A C 1
ATOM 1305 O O . LEU A 1 151 ? -5.349 -1.972 14.007 1.00 94.75 151 LEU A O 1
ATOM 1309 N N . TRP A 1 152 ? -4.013 -0.723 12.717 1.00 94.94 152 TRP A N 1
ATOM 1310 C CA . TRP A 1 152 ? -2.867 -1.617 12.816 1.00 94.94 152 TRP A CA 1
ATOM 1311 C C . TRP A 1 152 ? -2.445 -1.847 14.273 1.00 94.94 152 TRP A C 1
ATOM 1313 O O . TRP A 1 152 ? -2.177 -2.984 14.677 1.00 94.94 152 TRP A O 1
ATOM 1323 N N . ASN A 1 153 ? -2.430 -0.789 15.091 1.00 94.12 153 ASN A N 1
ATOM 1324 C CA . ASN A 1 153 ? -2.079 -0.881 16.505 1.00 94.12 153 ASN A CA 1
ATOM 1325 C C . ASN A 1 153 ? -3.157 -1.610 17.322 1.00 94.12 153 ASN A C 1
ATOM 1327 O O . ASN A 1 153 ? -2.827 -2.478 18.130 1.00 94.12 153 ASN A O 1
ATOM 1331 N N . LYS A 1 154 ? -4.444 -1.347 17.055 1.00 93.81 154 LYS A N 1
ATOM 1332 C CA . LYS A 1 154 ? -5.565 -2.099 17.644 1.00 93.81 154 LYS A CA 1
ATOM 1333 C C . LYS A 1 154 ? -5.440 -3.596 17.342 1.00 93.81 154 LYS A C 1
ATOM 1335 O O . LYS A 1 154 ? -5.494 -4.419 18.251 1.00 93.81 154 LYS A O 1
ATOM 1340 N N . GLY A 1 155 ? -5.207 -3.958 16.080 1.00 92.94 155 GLY A N 1
ATOM 1341 C CA . GLY A 1 155 ? -5.009 -5.349 15.664 1.00 92.94 155 GLY A CA 1
ATOM 1342 C C . GLY A 1 155 ? -3.789 -6.002 16.317 1.00 92.94 155 GLY A C 1
ATOM 1343 O O . GLY A 1 155 ? -3.824 -7.174 16.690 1.00 92.94 155 GLY A O 1
ATOM 1344 N N . LYS A 1 156 ? -2.707 -5.240 16.517 1.00 91.19 156 LYS A N 1
ATOM 1345 C CA . LYS A 1 156 ? -1.529 -5.703 17.262 1.00 91.19 156 LYS A CA 1
ATOM 1346 C C . LYS A 1 156 ? -1.872 -6.054 18.713 1.00 91.19 156 LYS A C 1
ATOM 1348 O O . LYS A 1 156 ? -1.474 -7.125 19.163 1.00 91.19 156 LYS A O 1
ATOM 1353 N N . GLN A 1 157 ? -2.607 -5.190 19.413 1.00 91.25 157 GLN A N 1
ATOM 1354 C CA . GLN A 1 157 ? -3.025 -5.416 20.803 1.00 91.25 157 GLN A CA 1
ATOM 1355 C C . GLN A 1 157 ? -3.948 -6.637 20.925 1.00 91.25 157 GLN A C 1
ATOM 1357 O O . GLN A 1 157 ? -3.735 -7.487 21.785 1.00 91.25 157 GLN A O 1
ATOM 1362 N N . LEU A 1 158 ? -4.910 -6.790 20.005 1.00 90.75 158 LEU A N 1
ATOM 1363 C CA . LEU A 1 158 ? -5.795 -7.963 19.963 1.00 90.75 158 LEU A CA 1
ATOM 1364 C C . LEU A 1 158 ? -5.013 -9.277 19.843 1.00 90.75 158 LEU A C 1
ATOM 1366 O O . LEU A 1 158 ? -5.356 -10.259 20.493 1.00 90.75 158 LEU A O 1
ATOM 1370 N N . ARG A 1 159 ? -3.949 -9.297 19.034 1.00 87.44 159 ARG A N 1
ATOM 1371 C CA . ARG A 1 159 ? -3.091 -10.479 18.876 1.00 87.44 159 ARG A CA 1
ATOM 1372 C C . ARG A 1 159 ? -2.242 -10.772 20.110 1.00 87.44 159 ARG A C 1
ATOM 1374 O O . ARG A 1 159 ? -2.032 -11.940 20.401 1.00 87.44 159 ARG A O 1
ATOM 1381 N N . GLN A 1 160 ? -1.770 -9.744 20.815 1.00 87.12 160 GLN A N 1
ATOM 1382 C CA . GLN A 1 160 ? -1.007 -9.911 22.058 1.00 87.12 160 GLN A CA 1
ATOM 1383 C C . GLN A 1 160 ? -1.867 -10.492 23.182 1.00 87.12 160 GLN A C 1
ATOM 1385 O O . GLN A 1 160 ? -1.382 -11.304 23.952 1.00 87.12 160 GLN A O 1
ATOM 1390 N N . ASN A 1 161 ? -3.154 -10.144 23.230 1.00 83.00 161 ASN A N 1
ATOM 1391 C CA . ASN A 1 161 ? -4.082 -10.689 24.223 1.00 83.00 161 ASN A CA 1
ATOM 1392 C C . ASN A 1 161 ? -4.508 -12.143 23.934 1.00 83.00 161 ASN A C 1
ATOM 1394 O O . ASN A 1 161 ? -5.139 -12.769 24.781 1.00 83.00 161 ASN A O 1
ATOM 1398 N N . LYS A 1 162 ? -4.217 -12.662 22.732 1.00 76.62 162 LYS A N 1
ATOM 1399 C CA . LYS A 1 162 ? -4.515 -14.042 22.311 1.00 76.62 162 LYS A CA 1
ATOM 1400 C C . LYS A 1 162 ? -3.314 -14.997 22.478 1.00 76.62 162 LYS A C 1
ATOM 1402 O O . LYS A 1 162 ? -3.502 -16.189 22.247 1.00 76.62 162 LYS A O 1
ATOM 1407 N N . SER A 1 163 ? -2.109 -14.497 22.794 1.00 62.00 163 SER A N 1
ATOM 1408 C CA . SER A 1 163 ? -0.879 -15.298 22.974 1.00 62.00 163 SER A CA 1
ATOM 1409 C C . SER A 1 163 ? -0.524 -15.463 24.439 1.00 62.00 163 SER A C 1
ATOM 1411 O O . SER A 1 163 ? -0.132 -16.585 24.811 1.00 62.00 163 SER A O 1
#

Organism: Treponema succinifaciens (strain ATCC 33096 / DSM 2489 / 6091) (NCBI:txid869209)

Mean predicted aligned error: 3.9 Å

Sequence (163 aa):
MSSEDFKREFNISAKIIYRKWLMDAIEKNEYESFKDCVLNLGIEWHVIRTVKKVKREDFYKNLWDNRKNIQNGTYNWWTGAPSYKSKVCFLINPQYYKLIYDSKNRDAINEENCKPANWQDVVDKYYEKDKKEFLKSEKDVLKIFEIDYYLWNKGKQLRQNKS

Radius of gyration: 15.41 Å; Cα contacts (8 Å, |Δi|>4): 155; chains: 1; bounding box: 36×32×40 Å

Solvent-accessible surface area (backbone atoms only — not comparable to full-atom values): 8981 Å² total; per-residue (Å²): 132,54,76,66,56,52,53,51,52,53,55,42,50,51,49,54,52,53,24,50,50,44,50,54,18,59,75,69,66,35,64,66,56,31,41,52,48,52,52,52,50,21,56,80,69,64,39,46,81,59,45,56,77,94,49,40,65,61,51,45,48,53,51,59,78,36,43,66,36,35,62,69,61,67,63,74,84,42,74,88,38,39,51,49,52,29,47,56,37,23,44,69,21,40,64,63,39,53,59,55,53,46,76,29,38,22,46,50,73,73,40,75,82,65,52,68,82,52,42,60,65,53,50,49,54,53,37,56,75,70,67,52,80,79,52,74,53,83,87,30,49,64,59,41,47,51,51,41,52,52,33,34,50,50,14,48,52,57,53,60,78,74,110

Foldseek 3Di:
DDPLVVVLVVQLVLLLVLLVQCVVCLVVVPLVSNLVSLCVCCVVVVLVVLADPVCSVVVSVVCSVCLVCLLVLNDQPCPRRNQSSLSSSCSPCCLQSLEGPDQQLCVLLVNNPDDSNCVSVSVVVVCVVVVVVPCRDPVNSSVSSSVRSVSSVSSVVVVVVVD